Protein AF-A0A2L2X1Q6-F1 (afdb_monomer)

Secondary structure (DSSP, 8-state):
----S-----S-GGGGTSSS--TT-SS-SEEEEEETTEEEEEEEEEETTTTSEEEEEEEEESSTT---EEEEESS--SS-EEEE-TTS-EEEE--

Sequence (95 aa):
MAGYAVERYDEDPGYDMQGRTLYLNGAWANSIRHHNGKFYVAFCTPYGWGTEKGHFSVYEAEKPEGPWKRSIFPEYLYDPGLFFDDDGKVYVVHG

Mean predicted aligned error: 2.83 Å

Solvent-accessible surface area (backbone atoms only — not comparable to full-atom values): 5559 Å² total; per-residue (Å²): 135,69,62,63,78,75,85,75,79,83,91,48,58,28,74,73,56,52,98,43,72,48,75,73,38,51,82,53,55,67,23,78,48,76,58,96,74,27,40,36,43,30,26,18,32,37,38,70,70,62,74,72,49,40,24,23,36,41,31,39,19,72,39,80,61,39,77,55,47,78,47,82,44,83,54,61,42,45,56,25,41,70,42,81,48,94,86,76,50,76,50,73,50,57,106

Foldseek 3Di:
DQADLDPDDDPDCLVVVPPHHPPLWDWDAWEWDDDPQKIKIKTWTDDPNNPDATWIKIWIANGSNDPIDIDIGRDGFANWYWDQDPVRDIDIDGD

pLDDT: mean 95.09, std 4.96, range [68.25, 98.56]

Structure (mmCIF, N/CA/C/O backbone):
data_AF-A0A2L2X1Q6-F1
#
_entry.id   AF-A0A2L2X1Q6-F1
#
loop_
_atom_site.group_PDB
_atom_site.id
_atom_site.type_symbol
_atom_site.label_atom_id
_atom_site.label_alt_id
_atom_site.label_comp_id
_atom_site.label_asym_id
_atom_site.label_entity_id
_atom_site.label_seq_id
_atom_site.pdbx_PDB_ins_code
_atom_site.Cartn_x
_atom_site.Cartn_y
_atom_site.Cartn_z
_atom_site.occupancy
_atom_site.B_iso_or_equiv
_atom_site.auth_seq_id
_atom_site.auth_comp_id
_atom_site.auth_asym_id
_atom_site.auth_atom_id
_atom_site.pdbx_PDB_model_num
ATOM 1 N N . MET A 1 1 ? -14.237 15.240 -2.688 1.00 68.25 1 MET A N 1
ATOM 2 C CA . MET A 1 1 ? -13.183 14.203 -2.715 1.00 68.25 1 MET A CA 1
ATOM 3 C C . MET A 1 1 ? -12.462 14.284 -1.378 1.00 68.25 1 MET A C 1
ATOM 5 O O . MET A 1 1 ? -12.178 15.405 -0.984 1.00 68.25 1 MET A O 1
ATOM 9 N N . ALA A 1 2 ? -12.277 13.170 -0.661 1.00 88.12 2 ALA A N 1
ATOM 10 C CA . ALA A 1 2 ? -11.704 13.185 0.693 1.00 88.12 2 ALA A CA 1
ATOM 11 C C . ALA A 1 2 ? -10.164 13.243 0.679 1.00 88.12 2 ALA A C 1
ATOM 13 O O . ALA A 1 2 ? -9.583 14.104 1.319 1.00 88.12 2 ALA A O 1
ATOM 14 N N . GLY A 1 3 ? -9.490 12.402 -0.108 1.00 91.31 3 GLY A N 1
ATOM 15 C CA . GLY A 1 3 ? -8.029 12.430 -0.216 1.00 91.31 3 GLY A CA 1
ATOM 16 C C . GLY A 1 3 ? -7.473 11.253 -1.013 1.00 91.31 3 GLY A C 1
ATOM 17 O O . GLY A 1 3 ? -8.241 10.463 -1.567 1.00 91.31 3 GLY A O 1
ATOM 18 N N . TYR A 1 4 ? -6.144 11.141 -1.042 1.00 94.56 4 TYR A N 1
ATOM 19 C CA . TYR A 1 4 ? -5.395 10.031 -1.634 1.00 94.56 4 TYR A CA 1
ATOM 20 C C . TYR A 1 4 ? -4.433 9.461 -0.588 1.00 94.56 4 TYR A C 1
ATOM 22 O O . TYR A 1 4 ? -3.711 10.220 0.051 1.00 94.56 4 TYR A O 1
ATOM 30 N N . ALA A 1 5 ? -4.417 8.135 -0.414 1.00 95.81 5 ALA A N 1
ATOM 31 C CA . ALA A 1 5 ? -3.495 7.489 0.525 1.00 95.81 5 ALA A CA 1
ATOM 32 C C 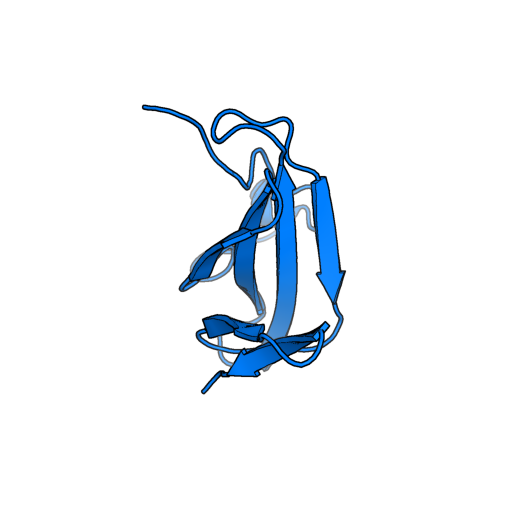. ALA A 1 5 ? -2.036 7.587 0.052 1.00 95.81 5 ALA A C 1
ATOM 34 O O . ALA A 1 5 ? -1.136 7.859 0.841 1.00 95.81 5 ALA A O 1
ATOM 35 N N . VAL A 1 6 ? -1.812 7.404 -1.253 1.00 95.88 6 VAL A N 1
ATOM 36 C CA . VAL A 1 6 ? -0.509 7.606 -1.891 1.00 95.88 6 VAL A CA 1
ATOM 37 C C . VAL A 1 6 ? -0.442 9.039 -2.398 1.00 95.88 6 VAL A C 1
ATOM 39 O O . VAL A 1 6 ? -1.060 9.364 -3.408 1.00 95.88 6 VAL A O 1
ATOM 42 N N . GLU A 1 7 ? 0.295 9.893 -1.695 1.00 93.69 7 GLU A N 1
ATOM 43 C CA . GLU A 1 7 ? 0.563 11.258 -2.158 1.00 93.69 7 GLU A CA 1
ATOM 44 C C . GLU A 1 7 ? 1.569 11.256 -3.316 1.00 93.69 7 GLU A C 1
ATOM 46 O O . GLU A 1 7 ? 1.354 11.904 -4.340 1.00 93.69 7 GLU A O 1
ATOM 51 N N . ARG A 1 8 ? 2.653 10.484 -3.168 1.00 94.56 8 ARG A N 1
ATOM 52 C CA . ARG A 1 8 ? 3.740 10.370 -4.140 1.00 94.56 8 ARG A CA 1
ATOM 53 C C . ARG A 1 8 ? 4.542 9.082 -3.916 1.00 94.56 8 ARG A C 1
ATOM 55 O O . ARG A 1 8 ? 4.561 8.548 -2.808 1.00 94.56 8 ARG A O 1
ATOM 62 N N . TYR A 1 9 ? 5.182 8.596 -4.978 1.00 94.94 9 TYR A N 1
ATOM 63 C CA . TYR A 1 9 ? 6.241 7.589 -4.903 1.00 94.94 9 TYR A CA 1
ATOM 64 C C . TYR A 1 9 ? 7.602 8.279 -4.989 1.00 94.94 9 TYR A C 1
ATOM 66 O O . TYR A 1 9 ? 7.838 9.037 -5.928 1.00 94.94 9 TYR A O 1
ATOM 74 N N . ASP A 1 10 ? 8.488 7.984 -4.044 1.00 93.25 10 ASP A N 1
ATOM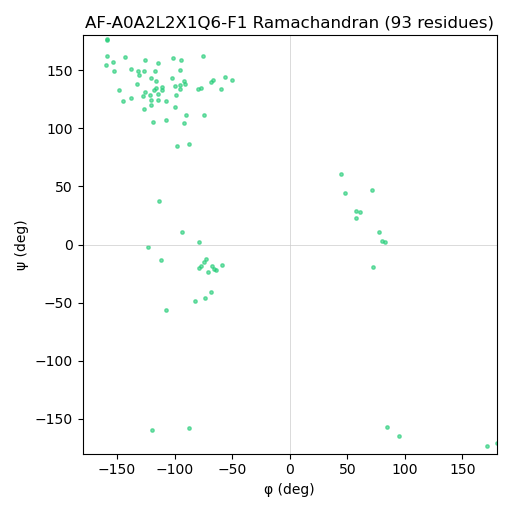 75 C CA . ASP A 1 10 ? 9.853 8.531 -3.975 1.00 93.25 10 ASP A CA 1
ATOM 76 C C . ASP A 1 10 ? 10.921 7.422 -3.956 1.00 93.25 10 ASP A C 1
ATOM 78 O O . ASP A 1 10 ? 12.120 7.690 -3.953 1.00 93.25 10 ASP A O 1
ATOM 82 N N . GLU A 1 11 ? 10.501 6.155 -3.950 1.00 91.12 11 GLU A N 1
ATOM 83 C CA . GLU A 1 11 ? 11.383 4.998 -3.787 1.00 91.12 11 GLU A CA 1
ATOM 84 C C . GLU A 1 11 ? 12.134 4.619 -5.070 1.00 91.12 11 GLU A C 1
ATOM 86 O O . GLU A 1 11 ? 13.150 3.929 -5.002 1.00 91.12 11 GLU A O 1
ATOM 91 N N . ASP A 1 12 ? 11.642 5.047 -6.236 1.00 93.06 12 ASP A N 1
ATOM 92 C CA . ASP A 1 12 ? 12.235 4.724 -7.533 1.00 93.06 12 ASP A CA 1
ATOM 93 C C . ASP A 1 12 ? 12.103 5.901 -8.518 1.00 93.06 12 ASP A C 1
ATOM 95 O O . ASP A 1 12 ? 10.977 6.304 -8.829 1.00 93.06 12 ASP A O 1
ATOM 99 N N . PRO A 1 13 ? 13.213 6.418 -9.085 1.00 96.12 13 PRO A N 1
ATOM 100 C CA . PRO A 1 13 ? 13.176 7.498 -10.078 1.00 96.12 13 PRO A CA 1
ATOM 101 C C . PRO A 1 13 ? 12.364 7.168 -11.341 1.00 96.12 13 PRO A C 1
ATOM 103 O O . PRO A 1 13 ? 11.966 8.066 -12.083 1.00 96.12 13 PRO A O 1
ATOM 106 N N . GLY A 1 14 ? 12.086 5.887 -11.604 1.00 95.06 14 GLY A N 1
ATOM 107 C CA . GLY A 1 14 ? 11.205 5.461 -12.686 1.00 95.06 14 GLY A CA 1
ATOM 108 C C . GLY A 1 14 ? 9.752 5.925 -12.522 1.00 95.06 14 GLY A C 1
ATOM 109 O O . GLY A 1 14 ? 9.052 6.033 -13.532 1.00 95.06 14 GLY A O 1
ATOM 110 N N . TYR A 1 15 ? 9.303 6.249 -11.300 1.00 95.50 15 TYR A N 1
ATOM 111 C CA . TYR A 1 15 ? 8.004 6.901 -11.069 1.00 95.50 15 TYR A CA 1
ATOM 112 C C . TYR A 1 15 ? 8.000 8.362 -11.542 1.00 95.50 15 TYR A C 1
ATOM 114 O O . TYR A 1 15 ? 6.953 8.872 -11.932 1.00 95.50 15 TYR A O 1
ATOM 122 N N . ASP A 1 16 ? 9.176 8.992 -11.615 1.00 97.06 16 ASP A N 1
ATOM 123 C CA . ASP A 1 16 ? 9.391 10.325 -12.191 1.00 97.06 16 ASP A CA 1
ATOM 124 C C . ASP A 1 16 ? 9.808 10.275 -13.673 1.00 97.06 16 ASP A C 1
ATOM 126 O O . ASP A 1 16 ? 10.242 11.278 -14.239 1.00 97.06 16 ASP A O 1
ATOM 130 N N . MET A 1 17 ? 9.705 9.104 -14.315 1.00 96.44 17 MET A N 1
ATOM 131 C CA . MET A 1 17 ? 10.133 8.862 -15.699 1.00 96.44 17 MET A CA 1
ATOM 132 C C . MET A 1 17 ? 11.623 9.160 -15.958 1.00 96.44 17 MET A C 1
ATOM 134 O O . MET A 1 17 ? 12.020 9.506 -17.074 1.00 96.44 17 MET A O 1
ATOM 138 N N . GLN A 1 18 ? 12.474 9.016 -14.941 1.00 97.75 18 GLN A N 1
ATOM 139 C CA . GLN A 1 18 ? 13.909 9.259 -15.067 1.00 97.75 18 GLN A CA 1
ATOM 140 C C . GLN A 1 18 ? 14.632 7.974 -15.480 1.00 97.75 18 GLN A C 1
ATOM 142 O O . GLN A 1 18 ? 14.698 7.000 -14.732 1.00 97.75 18 GLN A O 1
ATOM 147 N N . GLY A 1 19 ? 15.165 7.949 -16.704 1.00 96.12 19 GLY A N 1
ATOM 148 C CA . GLY A 1 19 ? 15.935 6.821 -17.252 1.00 96.12 19 GLY A CA 1
ATOM 149 C C . GLY A 1 19 ? 15.114 5.575 -17.620 1.00 96.12 19 GLY A C 1
ATOM 150 O O . GLY A 1 19 ? 15.571 4.767 -18.425 1.00 96.12 19 GLY A O 1
ATOM 151 N N . ARG A 1 20 ? 13.898 5.424 -17.082 1.00 94.50 20 ARG A N 1
ATOM 152 C CA . ARG A 1 20 ? 12.915 4.386 -17.428 1.00 94.50 20 ARG A CA 1
ATOM 153 C C . ARG A 1 20 ? 11.506 4.821 -17.028 1.00 94.50 20 ARG A C 1
ATOM 155 O O . ARG A 1 20 ? 11.334 5.862 -16.406 1.00 94.50 20 ARG A O 1
ATOM 162 N N . THR A 1 21 ? 10.510 3.998 -17.344 1.00 93.06 21 THR A N 1
ATOM 163 C CA . THR A 1 21 ? 9.134 4.176 -16.860 1.00 93.06 21 THR A CA 1
ATOM 164 C C . THR A 1 21 ? 8.742 3.028 -15.940 1.00 93.06 21 THR A C 1
ATOM 166 O O . THR A 1 21 ? 9.293 1.929 -16.038 1.00 93.06 21 THR A O 1
ATOM 169 N N . LEU A 1 22 ? 7.764 3.282 -15.076 1.00 93.00 22 LEU A N 1
ATOM 170 C CA . LEU A 1 22 ? 7.084 2.267 -14.273 1.00 93.00 22 LEU A CA 1
ATOM 171 C C . LEU A 1 22 ? 5.611 2.118 -14.689 1.00 93.00 22 LEU A C 1
ATOM 173 O O . LEU A 1 22 ? 4.742 1.872 -13.856 1.00 93.00 22 LEU A O 1
ATOM 177 N N . TYR A 1 23 ? 5.318 2.225 -15.992 1.00 92.44 23 TYR A N 1
ATOM 178 C CA . TYR A 1 23 ? 3.996 1.871 -16.522 1.00 92.44 23 TYR A CA 1
ATOM 179 C C . TYR A 1 23 ? 3.624 0.429 -16.155 1.00 92.44 23 TYR A C 1
ATOM 181 O O . TYR A 1 23 ? 4.489 -0.442 -16.094 1.00 92.44 23 TYR A O 1
ATOM 189 N N . LEU A 1 24 ? 2.335 0.198 -15.884 1.00 91.69 24 LEU A N 1
ATOM 190 C CA . LEU A 1 24 ? 1.807 -1.065 -15.348 1.00 91.69 24 LEU A CA 1
ATOM 191 C C . LEU A 1 24 ? 2.438 -1.499 -14.006 1.00 91.69 24 LEU A C 1
ATOM 193 O O . LEU A 1 24 ? 2.379 -2.666 -13.646 1.00 91.69 24 LEU A O 1
ATOM 197 N N . ASN A 1 25 ? 3.003 -0.568 -13.233 1.00 92.62 25 ASN A N 1
ATOM 198 C CA . ASN A 1 25 ? 3.385 -0.771 -11.829 1.00 92.62 25 ASN A CA 1
ATOM 199 C C . ASN A 1 25 ? 2.612 0.231 -10.938 1.00 92.62 25 ASN A C 1
ATOM 201 O O . ASN A 1 25 ? 1.571 0.739 -11.356 1.00 92.62 25 ASN A O 1
ATOM 205 N N . GLY A 1 26 ? 3.085 0.515 -9.720 1.00 94.56 26 GLY A N 1
ATOM 206 C CA . GLY A 1 26 ? 2.393 1.393 -8.763 1.00 94.56 26 GLY A CA 1
ATOM 207 C C . GLY A 1 26 ? 1.326 0.663 -7.942 1.00 94.56 26 GLY A C 1
ATOM 208 O O . GLY A 1 26 ? 1.400 -0.547 -7.768 1.00 94.56 26 GLY A O 1
ATOM 209 N N . ALA A 1 27 ? 0.343 1.381 -7.400 1.00 96.06 27 ALA A N 1
ATOM 210 C CA . ALA A 1 27 ? -0.691 0.790 -6.551 1.00 96.06 27 ALA A CA 1
ATOM 211 C C . ALA A 1 27 ? -1.702 0.003 -7.394 1.00 96.06 27 ALA A C 1
ATOM 213 O O . ALA A 1 27 ? -2.464 0.596 -8.160 1.00 96.06 27 ALA A O 1
ATOM 214 N N . TRP A 1 28 ? -1.707 -1.323 -7.248 1.00 96.31 28 TRP A N 1
ATOM 215 C CA . TRP A 1 28 ? -2.713 -2.203 -7.855 1.00 96.31 28 TRP A CA 1
ATOM 216 C C . TRP A 1 28 ? -3.939 -2.336 -6.933 1.00 96.31 28 TRP A C 1
ATOM 218 O O . TRP A 1 28 ? -4.202 -1.427 -6.137 1.00 96.31 28 TRP A O 1
ATOM 228 N N . ALA A 1 29 ? -4.739 -3.403 -7.068 1.00 96.88 29 ALA A N 1
ATOM 229 C CA . ALA A 1 29 ? -5.969 -3.576 -6.300 1.00 96.88 29 ALA A CA 1
ATOM 230 C C . ALA A 1 29 ? -5.732 -3.368 -4.797 1.00 96.88 29 ALA A C 1
ATOM 232 O O . ALA A 1 29 ? -4.687 -3.728 -4.244 1.00 96.88 29 ALA A O 1
ATOM 233 N N . ASN A 1 30 ? -6.710 -2.737 -4.148 1.00 96.19 30 ASN A N 1
ATOM 234 C CA . ASN A 1 30 ? -6.584 -2.305 -2.768 1.00 96.19 30 ASN A CA 1
ATOM 235 C C . ASN A 1 30 ? -7.714 -2.832 -1.884 1.00 96.19 30 ASN A C 1
ATOM 237 O O . ASN A 1 30 ? -8.810 -3.161 -2.337 1.00 96.19 30 ASN A O 1
ATOM 241 N N . SER A 1 31 ? -7.430 -2.845 -0.588 1.00 98.31 31 SER A N 1
ATOM 242 C CA . SER A 1 31 ? -8.394 -3.055 0.477 1.00 98.31 31 SER A CA 1
ATOM 243 C C . SER A 1 31 ? -8.378 -1.858 1.413 1.00 98.31 31 SER A C 1
ATOM 245 O O . SER A 1 31 ? -7.329 -1.494 1.943 1.00 98.31 31 SER A O 1
ATOM 247 N N . ILE A 1 32 ? -9.554 -1.291 1.678 1.00 97.88 32 ILE A N 1
ATOM 248 C CA . ILE A 1 32 ? -9.750 -0.238 2.677 1.00 97.88 32 ILE A CA 1
ATOM 249 C C . ILE A 1 32 ? -10.559 -0.758 3.868 1.00 97.88 32 ILE A C 1
ATOM 251 O O . ILE A 1 32 ? -11.569 -1.448 3.697 1.00 97.88 32 ILE A O 1
ATOM 255 N N . ARG A 1 33 ? -10.125 -0.433 5.087 1.00 98.19 33 ARG A N 1
ATOM 256 C CA . ARG A 1 33 ? -10.816 -0.765 6.342 1.00 98.19 33 ARG A CA 1
ATOM 257 C C . ARG A 1 33 ? -10.791 0.419 7.295 1.00 98.19 33 ARG A C 1
ATOM 259 O O . ARG A 1 33 ? -9.848 1.202 7.282 1.00 98.19 33 ARG A O 1
ATOM 266 N N . HIS A 1 34 ? -11.809 0.517 8.140 1.00 97.81 34 HIS A N 1
ATOM 267 C CA . HIS A 1 34 ? -11.804 1.405 9.295 1.00 97.81 34 HIS A CA 1
ATOM 268 C C . HIS A 1 34 ? -11.844 0.549 10.560 1.00 97.81 34 HIS A C 1
ATOM 270 O O . HIS A 1 34 ? -12.728 -0.295 10.698 1.00 97.81 34 HIS A O 1
ATOM 276 N N . HIS A 1 35 ? -10.879 0.736 11.453 1.00 98.12 35 HIS A N 1
ATOM 277 C CA . HIS A 1 35 ? -10.738 -0.050 12.674 1.00 98.12 35 HIS A CA 1
ATOM 278 C C . HIS A 1 35 ? -10.122 0.821 13.773 1.00 98.12 35 HIS A C 1
ATOM 280 O O . HIS A 1 35 ? -9.165 1.549 13.523 1.00 98.12 35 HIS A O 1
ATOM 286 N N . ASN A 1 36 ? -10.697 0.786 14.979 1.00 96.62 36 ASN A N 1
ATOM 287 C CA . ASN A 1 36 ? -10.229 1.538 16.154 1.00 96.62 36 ASN A CA 1
ATOM 288 C C . ASN A 1 36 ? -9.929 3.029 15.893 1.00 96.62 36 ASN A C 1
ATOM 290 O O . ASN A 1 36 ? -8.917 3.560 16.345 1.00 96.62 36 ASN A O 1
ATOM 294 N N . GLY A 1 37 ? -10.817 3.708 15.156 1.00 97.62 37 GLY A N 1
ATOM 295 C CA . GLY A 1 37 ? -10.715 5.148 14.882 1.00 97.62 37 GLY A CA 1
ATOM 296 C C . GLY A 1 37 ? -9.692 5.530 13.808 1.00 97.62 37 GLY A C 1
ATOM 297 O O . GLY A 1 37 ? -9.384 6.710 13.660 1.00 97.62 37 GLY A O 1
ATOM 298 N N . LYS A 1 38 ? -9.158 4.552 13.069 1.00 98.12 38 LYS A N 1
ATOM 299 C CA . LYS A 1 38 ? -8.218 4.765 11.968 1.00 98.12 38 LYS A CA 1
ATOM 300 C C . LYS A 1 38 ? -8.691 4.096 10.688 1.00 98.12 38 LYS A C 1
ATOM 302 O O . LYS A 1 38 ? -9.329 3.044 10.704 1.00 98.12 38 LYS A O 1
ATOM 307 N N . PHE A 1 39 ? -8.322 4.696 9.569 1.00 98.38 39 PHE A N 1
ATOM 308 C CA . PHE A 1 39 ? -8.424 4.139 8.233 1.00 98.38 39 PHE A CA 1
ATOM 309 C C . PHE A 1 39 ? -7.129 3.424 7.874 1.00 98.38 39 PHE A C 1
ATOM 311 O O . PHE A 1 39 ? -6.041 3.920 8.157 1.00 98.38 39 PHE A O 1
ATOM 318 N N . TYR A 1 40 ? -7.269 2.287 7.204 1.00 98.56 40 TYR A 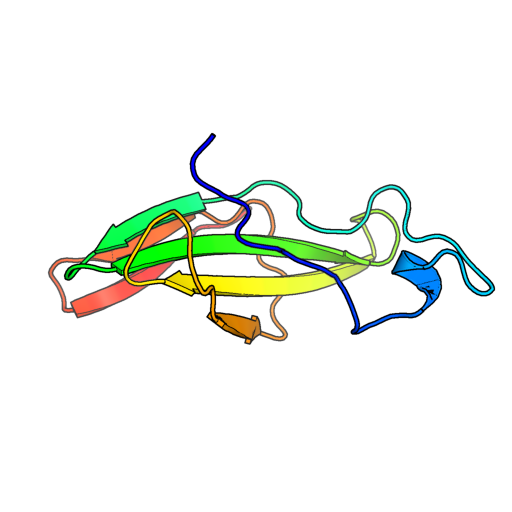N 1
ATOM 319 C CA . TYR A 1 40 ? -6.177 1.479 6.692 1.00 98.56 40 TYR A CA 1
ATOM 320 C C . TYR A 1 40 ? -6.409 1.208 5.214 1.00 98.56 40 TYR A C 1
ATOM 322 O O . TYR A 1 40 ? -7.483 0.731 4.846 1.00 98.56 40 TYR A O 1
ATOM 330 N N . VAL A 1 41 ? -5.413 1.486 4.379 1.00 98.50 41 VAL A N 1
ATOM 331 C CA . VAL A 1 41 ? -5.424 1.169 2.947 1.00 98.50 41 VAL A CA 1
ATOM 332 C C . VAL A 1 41 ? -4.255 0.244 2.655 1.00 98.50 41 VAL A C 1
ATOM 334 O O . VAL A 1 41 ? -3.105 0.598 2.894 1.00 98.50 41 VAL A O 1
ATOM 337 N N . ALA A 1 42 ? -4.556 -0.943 2.150 1.00 98.44 42 ALA A N 1
ATOM 338 C CA . ALA A 1 42 ? -3.599 -2.000 1.878 1.00 98.44 42 ALA A CA 1
ATOM 339 C C . ALA A 1 42 ? -3.589 -2.322 0.382 1.00 98.44 42 ALA A C 1
ATOM 341 O O . ALA A 1 42 ? -4.656 -2.456 -0.210 1.00 98.44 42 ALA A O 1
ATOM 342 N N . PHE A 1 43 ? -2.414 -2.433 -0.232 1.00 98.25 43 PHE A N 1
ATOM 343 C CA . PHE A 1 43 ? -2.271 -2.769 -1.653 1.00 98.25 43 PHE A CA 1
ATOM 344 C C . PHE A 1 43 ? -0.884 -3.337 -1.947 1.00 98.25 43 PHE A C 1
ATOM 346 O O . PHE A 1 43 ? 0.060 -3.139 -1.175 1.00 98.25 43 PHE A O 1
ATOM 353 N N . CYS A 1 44 ? -0.743 -4.007 -3.086 1.00 97.00 44 CYS A N 1
ATOM 354 C CA . CYS A 1 44 ? 0.559 -4.400 -3.605 1.00 97.00 44 CYS A CA 1
ATOM 355 C C . CYS A 1 44 ? 1.091 -3.389 -4.626 1.00 97.00 44 CYS A C 1
ATOM 357 O O . CYS A 1 44 ? 0.340 -2.704 -5.322 1.00 97.00 44 CYS A O 1
ATOM 359 N N . THR A 1 45 ? 2.413 -3.284 -4.694 1.00 96.62 45 THR A N 1
ATOM 360 C CA . THR A 1 45 ? 3.136 -2.526 -5.711 1.00 96.62 45 THR A CA 1
ATOM 361 C C . THR A 1 45 ? 4.015 -3.496 -6.488 1.00 96.62 45 THR A C 1
ATOM 363 O O . THR A 1 45 ? 5.015 -3.966 -5.939 1.00 96.62 45 THR A O 1
ATOM 366 N N . PRO A 1 46 ? 3.651 -3.856 -7.727 1.00 94.94 46 PRO A N 1
ATOM 367 C CA . PRO A 1 46 ? 4.471 -4.742 -8.527 1.00 94.94 46 PRO A CA 1
ATOM 368 C C . PRO A 1 46 ? 5.706 -4.047 -9.090 1.00 94.94 46 PRO A C 1
ATOM 370 O O . PRO A 1 46 ? 5.770 -2.825 -9.206 1.00 94.94 46 PRO A O 1
ATOM 373 N N . TYR A 1 47 ? 6.651 -4.877 -9.508 1.00 90.94 47 TYR A N 1
ATOM 374 C CA . TYR A 1 47 ? 7.761 -4.550 -10.387 1.00 90.94 47 TYR A CA 1
ATOM 375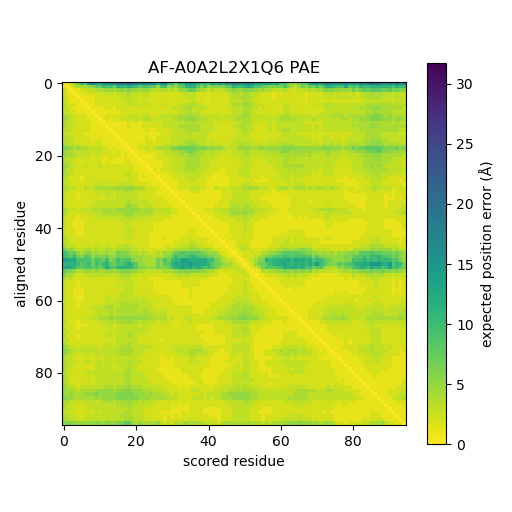 C C . TYR A 1 47 ? 7.844 -5.602 -11.498 1.00 90.94 47 TYR A C 1
ATOM 377 O O . TYR A 1 47 ? 7.522 -6.773 -11.294 1.00 90.94 47 TYR A O 1
ATOM 385 N N . GLY A 1 48 ? 8.308 -5.192 -12.680 1.00 87.06 48 GLY A N 1
ATOM 386 C CA . GLY A 1 48 ? 8.393 -6.095 -13.833 1.00 87.06 48 GLY A CA 1
ATOM 387 C C . GLY A 1 48 ? 7.010 -6.432 -14.396 1.00 87.06 48 GLY A C 1
ATOM 388 O O . GLY A 1 48 ? 6.688 -7.598 -14.623 1.00 87.06 48 GLY A O 1
ATOM 389 N N . TRP A 1 49 ? 6.170 -5.405 -14.580 1.00 83.94 49 TRP A N 1
ATOM 390 C CA . TRP A 1 49 ? 4.855 -5.518 -15.229 1.00 83.94 49 TRP A CA 1
ATOM 391 C C . TRP A 1 49 ? 3.876 -6.458 -14.504 1.00 83.94 49 TRP A C 1
ATOM 393 O O . TRP A 1 49 ? 3.013 -7.066 -15.130 1.00 83.94 49 TRP A O 1
ATOM 403 N N . GLY A 1 50 ? 4.030 -6.606 -13.185 1.00 77.00 50 GLY A N 1
ATOM 404 C CA . GLY A 1 50 ? 3.190 -7.490 -12.371 1.00 77.00 50 GLY A CA 1
ATOM 405 C C . GLY A 1 50 ? 3.590 -8.963 -12.374 1.00 77.00 50 GLY A C 1
ATOM 406 O O . GLY A 1 50 ? 2.903 -9.761 -11.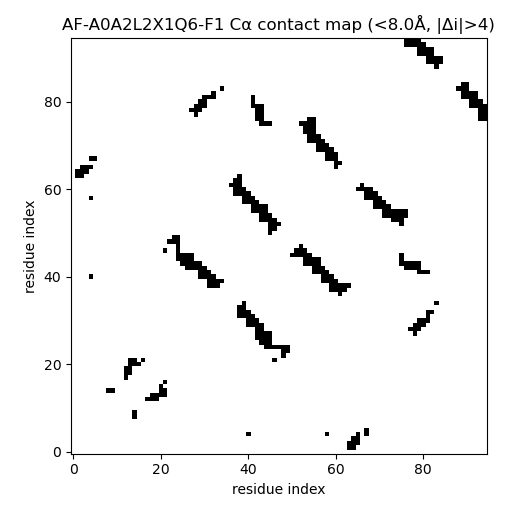751 1.00 77.00 50 GLY A O 1
ATOM 407 N N . THR A 1 51 ? 4.677 -9.340 -13.055 1.00 75.31 51 THR A N 1
ATOM 408 C CA . THR A 1 51 ? 5.013 -10.760 -13.282 1.00 75.31 51 THR A CA 1
ATOM 409 C C . THR A 1 51 ? 6.262 -11.256 -12.563 1.00 75.31 51 THR A C 1
ATOM 411 O O . THR A 1 51 ? 6.479 -12.463 -12.496 1.00 75.31 51 THR A O 1
ATOM 414 N N . GLU A 1 52 ? 7.087 -10.359 -12.019 1.00 82.19 52 GLU A N 1
ATOM 415 C CA .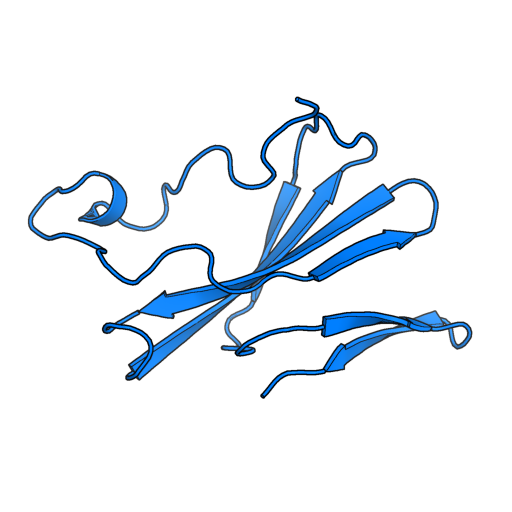 GLU A 1 52 ? 8.390 -10.745 -11.467 1.00 82.19 52 GLU A CA 1
ATOM 416 C C . GLU A 1 52 ? 8.425 -10.692 -9.942 1.00 82.19 52 GLU A C 1
ATOM 418 O O . GLU A 1 52 ? 8.788 -11.662 -9.279 1.00 82.19 52 GLU A O 1
ATOM 423 N N . LYS A 1 53 ? 8.113 -9.525 -9.379 1.00 91.31 53 LYS A N 1
ATOM 424 C CA . LYS A 1 53 ? 8.267 -9.234 -7.952 1.00 91.31 53 LYS A CA 1
ATOM 425 C C . LYS A 1 53 ? 7.370 -8.068 -7.560 1.00 91.31 53 LYS A C 1
ATOM 427 O O . LYS A 1 53 ? 6.754 -7.427 -8.406 1.00 91.31 53 LYS A O 1
ATOM 432 N N . GLY A 1 54 ? 7.346 -7.749 -6.279 1.00 94.50 54 GLY A N 1
ATOM 433 C CA . GLY A 1 54 ? 6.633 -6.592 -5.771 1.00 94.50 54 GLY A CA 1
ATOM 434 C C . GLY A 1 54 ? 6.786 -6.487 -4.270 1.00 94.50 54 GLY A C 1
ATOM 435 O O . GLY A 1 54 ? 7.565 -7.221 -3.664 1.00 94.50 54 GLY A O 1
ATOM 436 N N . HIS A 1 55 ? 6.027 -5.577 -3.687 1.00 96.25 55 HIS A N 1
ATOM 437 C CA . HIS A 1 55 ? 5.958 -5.401 -2.246 1.00 96.25 55 HIS A CA 1
ATOM 438 C C . HIS A 1 55 ? 4.541 -5.052 -1.815 1.00 96.25 55 HIS A C 1
ATOM 440 O O . HIS A 1 55 ? 3.717 -4.607 -2.616 1.00 96.25 55 HIS A O 1
ATOM 446 N N . PHE A 1 56 ? 4.257 -5.236 -0.537 1.00 97.75 56 PHE A N 1
ATOM 447 C CA . PHE A 1 56 ? 2.981 -4.923 0.080 1.00 97.75 56 PHE A CA 1
ATOM 448 C C . PHE A 1 56 ? 3.110 -3.618 0.859 1.00 97.75 56 PHE A C 1
ATOM 450 O O . PHE A 1 56 ? 4.160 -3.288 1.412 1.00 97.75 56 PHE A O 1
ATOM 457 N N . SER A 1 57 ? 2.062 -2.807 0.857 1.00 98.00 57 SER A N 1
ATOM 458 C CA . SER A 1 57 ? 2.028 -1.540 1.577 1.00 98.00 57 SER A CA 1
ATOM 459 C C . SER A 1 57 ? 0.743 -1.419 2.365 1.00 98.00 57 SER A C 1
ATOM 461 O O . SER A 1 57 ? -0.328 -1.718 1.845 1.00 98.00 57 SER A O 1
ATOM 463 N N . VAL A 1 58 ? 0.858 -0.921 3.595 1.00 98.44 58 VAL A N 1
ATOM 464 C CA . VAL A 1 58 ? -0.279 -0.493 4.411 1.00 98.44 58 VAL A CA 1
ATOM 465 C C . VAL A 1 58 ? -0.098 0.976 4.749 1.00 98.44 58 VAL A C 1
ATOM 467 O O . VAL A 1 58 ? 0.921 1.370 5.315 1.00 98.44 58 VAL A O 1
ATOM 470 N N . TYR A 1 59 ? -1.090 1.782 4.405 1.00 98.38 59 TYR A N 1
ATOM 471 C CA . TYR A 1 59 ? -1.219 3.162 4.838 1.00 98.38 59 TYR A CA 1
ATOM 472 C C . TYR A 1 59 ? -2.210 3.249 5.994 1.00 98.38 59 TYR A C 1
ATOM 474 O O . TYR A 1 59 ? -3.270 2.635 5.919 1.00 98.38 59 TYR A O 1
ATOM 482 N N . GLU A 1 60 ? -1.890 4.023 7.031 1.00 98.38 60 GLU A N 1
ATOM 483 C CA . GLU A 1 60 ? -2.794 4.340 8.144 1.00 98.38 60 GLU A CA 1
ATOM 484 C C . GLU A 1 60 ? -3.021 5.855 8.273 1.00 98.38 60 GLU A C 1
ATOM 486 O O . GLU A 1 60 ? -2.093 6.640 8.063 1.00 98.38 60 GLU A O 1
ATOM 491 N N . ALA A 1 61 ? -4.238 6.265 8.636 1.00 98.38 61 ALA A N 1
ATOM 492 C CA . ALA A 1 61 ? -4.579 7.648 8.983 1.00 98.38 61 ALA A CA 1
ATOM 493 C C . ALA A 1 61 ? -5.772 7.700 9.949 1.00 98.38 61 ALA A C 1
ATOM 495 O O . ALA A 1 61 ? -6.665 6.864 9.883 1.00 98.38 61 ALA A O 1
ATOM 496 N N . GLU A 1 62 ? -5.837 8.702 10.826 1.00 98.19 62 GLU A N 1
ATOM 497 C CA . GLU A 1 62 ? -7.006 8.926 11.704 1.00 98.19 62 GLU A CA 1
ATOM 498 C C . GLU A 1 62 ? -8.186 9.577 10.966 1.00 98.19 62 GLU A C 1
ATOM 500 O O . GLU A 1 62 ? -9.328 9.526 11.415 1.00 98.19 62 GLU A O 1
ATOM 505 N N . LYS A 1 63 ? -7.914 10.194 9.814 1.00 96.81 63 LYS A N 1
ATOM 506 C CA . LYS A 1 63 ? -8.895 10.878 8.973 1.00 96.81 63 LYS A CA 1
ATOM 507 C C . LYS A 1 63 ? -8.746 10.410 7.526 1.00 96.81 63 LYS A C 1
ATOM 509 O O . LYS A 1 63 ? -7.616 10.166 7.101 1.00 96.81 63 LY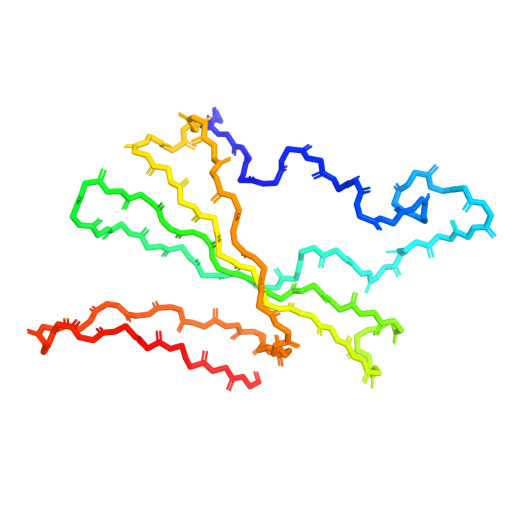S A O 1
ATOM 514 N N . PRO A 1 64 ? -9.835 10.311 6.746 1.00 95.19 64 PRO A N 1
ATOM 515 C CA . PRO A 1 64 ? -9.752 9.886 5.349 1.00 95.19 64 PRO A CA 1
ATOM 516 C C . PRO A 1 64 ? -8.986 10.887 4.463 1.00 95.19 64 PRO A C 1
ATOM 518 O O . PRO A 1 64 ? -8.479 10.507 3.409 1.00 95.19 64 PRO A O 1
ATOM 521 N N . GLU A 1 65 ? -8.868 12.148 4.887 1.00 95.62 65 GLU A N 1
ATOM 522 C CA . GLU A 1 65 ? -8.044 13.176 4.243 1.00 95.62 65 GLU A CA 1
ATOM 523 C C . GLU A 1 65 ? -6.533 12.986 4.494 1.00 95.62 65 GLU A C 1
ATOM 525 O O . GLU A 1 65 ? -5.719 13.583 3.794 1.00 95.62 65 GLU A O 1
ATOM 530 N N . GLY A 1 66 ? -6.142 12.161 5.474 1.00 95.81 66 GLY A N 1
ATOM 531 C CA . GLY A 1 66 ? -4.765 12.034 5.952 1.00 95.81 66 GLY A CA 1
ATOM 532 C C . GLY A 1 66 ? -4.453 12.909 7.185 1.00 95.81 66 GLY A C 1
ATOM 533 O O . GLY A 1 66 ? -5.370 13.397 7.854 1.00 95.81 66 GLY A O 1
ATOM 534 N N . PRO A 1 67 ? -3.166 13.111 7.528 1.00 96.25 67 PRO A N 1
ATOM 535 C CA . PRO A 1 67 ? -1.986 12.623 6.815 1.00 96.25 67 PRO A CA 1
ATOM 536 C C . PRO A 1 67 ? -1.880 11.100 6.874 1.00 96.25 67 PRO A C 1
ATOM 538 O O . PRO A 1 67 ? -2.183 10.483 7.896 1.00 96.25 67 PRO A O 1
ATOM 541 N N . TRP A 1 68 ? -1.446 10.501 5.769 1.00 97.75 68 TRP A N 1
ATOM 542 C CA . TRP A 1 68 ? -1.283 9.058 5.670 1.00 97.75 68 TRP A CA 1
ATOM 543 C C . TRP A 1 68 ? 0.154 8.650 5.974 1.00 97.75 68 TRP A C 1
ATOM 545 O O . TRP A 1 68 ? 1.105 9.219 5.443 1.00 97.75 68 TRP A O 1
ATOM 555 N N . LYS A 1 69 ? 0.318 7.622 6.803 1.00 97.69 69 LYS A N 1
ATOM 556 C CA . LYS A 1 69 ? 1.618 7.021 7.102 1.00 97.69 69 LYS A CA 1
ATOM 557 C C . LYS A 1 69 ? 1.719 5.662 6.431 1.00 97.69 69 LYS A C 1
ATOM 559 O O . LYS A 1 69 ? 0.898 4.790 6.697 1.00 97.69 69 LYS A O 1
ATOM 564 N N . ARG A 1 70 ? 2.749 5.468 5.605 1.00 97.12 70 ARG A N 1
ATOM 565 C CA . ARG A 1 70 ? 3.020 4.204 4.910 1.00 97.12 70 ARG A CA 1
ATOM 566 C C . ARG A 1 70 ? 3.939 3.292 5.715 1.00 97.12 70 ARG A C 1
ATOM 568 O O . ARG A 1 70 ? 4.963 3.736 6.224 1.00 97.12 70 ARG A O 1
ATOM 575 N N . SER A 1 71 ? 3.619 2.005 5.728 1.00 97.50 71 SER A N 1
ATOM 576 C CA . SER A 1 71 ? 4.546 0.912 6.031 1.00 97.50 71 SER A CA 1
ATOM 577 C C . SER A 1 71 ? 4.693 0.025 4.796 1.00 97.50 71 SER A C 1
ATOM 579 O O . SER A 1 71 ? 3.691 -0.298 4.156 1.00 97.50 71 SER A O 1
ATOM 581 N N . ILE A 1 72 ? 5.928 -0.341 4.451 1.00 96.94 72 ILE A N 1
ATOM 582 C CA . ILE A 1 72 ? 6.252 -1.221 3.320 1.00 96.94 72 ILE A CA 1
ATOM 583 C C . ILE A 1 72 ? 6.766 -2.550 3.869 1.00 96.94 72 ILE A C 1
ATOM 585 O O . ILE A 1 72 ? 7.631 -2.568 4.743 1.00 96.94 72 ILE A O 1
ATOM 589 N N . PHE A 1 73 ? 6.242 -3.641 3.325 1.00 97.06 73 PHE A N 1
ATOM 590 C CA . PHE A 1 73 ? 6.589 -5.013 3.663 1.00 97.06 73 PHE A CA 1
ATOM 591 C C . PHE A 1 73 ? 7.219 -5.695 2.441 1.00 97.06 73 PHE A C 1
ATOM 593 O O . PHE A 1 73 ? 6.759 -5.446 1.323 1.00 97.06 73 PHE A O 1
ATOM 600 N N . PRO A 1 74 ? 8.265 -6.525 2.609 1.00 95.50 74 PRO A N 1
ATOM 601 C CA . PRO A 1 74 ? 8.957 -7.165 1.488 1.00 95.50 74 PRO A CA 1
ATOM 602 C C . PRO A 1 74 ? 8.100 -8.198 0.738 1.00 95.50 74 PRO A C 1
ATOM 604 O O . PRO A 1 74 ? 8.426 -8.551 -0.392 1.00 95.50 74 PRO A O 1
ATOM 607 N N . GLU A 1 75 ? 7.023 -8.697 1.343 1.00 95.56 75 GLU A N 1
ATOM 608 C CA . GLU A 1 75 ? 6.113 -9.667 0.744 1.00 95.56 75 GLU A CA 1
ATOM 609 C C . GLU A 1 75 ? 5.312 -9.058 -0.412 1.00 95.56 75 GLU A C 1
ATOM 611 O O . GLU A 1 75 ? 4.806 -7.943 -0.317 1.00 95.56 75 GLU A O 1
ATOM 616 N N . TYR A 1 76 ? 5.118 -9.816 -1.493 1.00 95.06 76 TYR A N 1
ATOM 617 C CA . TYR A 1 76 ? 4.268 -9.411 -2.613 1.00 95.06 76 TYR A CA 1
ATOM 618 C C . TYR A 1 76 ? 2.875 -10.044 -2.499 1.00 95.06 76 TYR A C 1
ATOM 620 O O . TYR A 1 76 ? 2.603 -11.103 -3.061 1.00 95.06 76 TYR A O 1
ATOM 628 N N . LEU A 1 77 ? 1.990 -9.398 -1.740 1.00 96.50 77 LEU A N 1
ATOM 629 C CA . LEU A 1 77 ? 0.625 -9.884 -1.508 1.00 96.50 77 LEU A CA 1
ATOM 630 C C . LEU A 1 77 ? -0.320 -9.386 -2.614 1.00 96.50 77 LEU A C 1
ATOM 632 O O . LEU A 1 77 ? -0.913 -8.321 -2.470 1.00 96.50 77 LEU A O 1
ATOM 636 N N . TYR A 1 78 ? -0.409 -10.119 -3.729 1.00 95.12 78 TYR A N 1
ATOM 637 C CA . TYR A 1 78 ? -1.268 -9.799 -4.884 1.00 95.12 78 TYR A CA 1
ATOM 638 C C . TYR A 1 78 ? -2.763 -9.727 -4.515 1.00 95.12 78 TYR A C 1
ATOM 640 O O . TYR A 1 78 ? -3.247 -10.609 -3.817 1.00 95.12 78 TYR A O 1
ATOM 648 N N . ASP A 1 79 ? -3.475 -8.688 -4.966 1.00 96.69 79 ASP A N 1
ATOM 649 C CA . ASP A 1 79 ? -4.890 -8.415 -4.650 1.00 96.69 79 ASP A CA 1
ATOM 650 C C . ASP A 1 79 ? -5.258 -8.600 -3.156 1.00 96.69 79 ASP A C 1
ATOM 652 O O . ASP A 1 79 ? -6.097 -9.429 -2.792 1.00 96.69 79 ASP A O 1
ATOM 656 N N . PRO A 1 80 ? -4.631 -7.831 -2.242 1.00 97.88 80 PRO A N 1
ATOM 657 C CA . PRO A 1 80 ? -4.747 -8.074 -0.812 1.00 97.88 80 PRO A CA 1
ATOM 658 C C . PRO A 1 80 ? -6.087 -7.592 -0.236 1.00 97.88 80 PRO A C 1
ATOM 660 O O . PRO A 1 80 ? -6.509 -6.452 -0.429 1.00 97.88 80 PRO A O 1
ATOM 663 N N . GLY A 1 81 ? -6.700 -8.435 0.591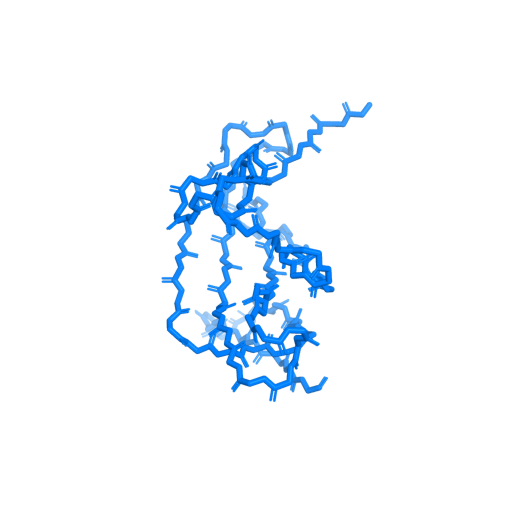 1.00 98.50 81 GLY A N 1
ATOM 664 C CA . GLY A 1 81 ? -7.838 -8.156 1.461 1.00 98.50 81 GLY A CA 1
ATOM 665 C C . GLY A 1 81 ? -7.415 -8.092 2.929 1.00 98.50 81 GLY A C 1
ATOM 666 O O . GLY A 1 81 ? -7.155 -9.124 3.545 1.00 98.50 81 GLY A O 1
ATOM 667 N N . LEU A 1 82 ? -7.381 -6.885 3.502 1.00 98.31 82 LEU A N 1
ATOM 668 C CA . LEU A 1 82 ? -7.055 -6.652 4.914 1.00 98.31 82 LEU A CA 1
ATOM 669 C C . LEU A 1 82 ? -8.269 -6.947 5.806 1.00 98.31 82 LEU A C 1
ATOM 671 O O . LEU A 1 82 ? -9.383 -6.480 5.534 1.00 98.31 82 LEU A O 1
ATOM 675 N N . PHE A 1 83 ? -8.050 -7.670 6.899 1.00 98.44 83 PHE A N 1
ATOM 676 C CA . PHE A 1 83 ? -9.079 -8.024 7.869 1.00 98.44 83 PHE A CA 1
ATOM 677 C C . PHE A 1 83 ? -8.551 -7.880 9.299 1.00 98.44 83 PHE A C 1
ATOM 679 O O . PHE A 1 83 ? -7.508 -8.428 9.645 1.00 98.44 83 PHE A O 1
ATOM 686 N N . PHE A 1 84 ? -9.275 -7.115 10.113 1.00 98.31 84 PHE A N 1
ATOM 687 C CA . PHE A 1 84 ? -9.055 -7.013 11.553 1.00 98.31 84 PHE A CA 1
ATOM 688 C C . PHE A 1 84 ? -10.078 -7.923 12.219 1.00 98.31 84 PHE A C 1
ATOM 690 O O . PHE A 1 84 ? -11.273 -7.708 12.016 1.00 98.31 84 PHE A O 1
ATOM 697 N N . ASP A 1 85 ? -9.612 -8.930 12.947 1.00 98.00 85 ASP A N 1
ATOM 698 C CA . ASP A 1 85 ? -10.472 -9.943 13.553 1.00 98.00 85 ASP A CA 1
ATOM 699 C C . ASP A 1 85 ? -10.673 -9.678 15.051 1.00 98.00 85 ASP A C 1
ATOM 701 O O . ASP A 1 85 ? -9.888 -8.980 15.703 1.00 98.00 85 ASP A O 1
ATOM 705 N N . ASP A 1 86 ? -11.722 -10.268 15.610 1.00 97.50 86 ASP A N 1
ATOM 706 C CA . ASP A 1 86 ? -12.103 -10.107 17.014 1.00 97.50 86 ASP A CA 1
ATOM 707 C C . ASP A 1 86 ? -11.149 -10.855 17.966 1.00 97.50 86 ASP A C 1
ATOM 709 O O . ASP A 1 86 ? -11.139 -10.606 19.173 1.00 97.50 86 ASP A O 1
ATOM 713 N N . ASP A 1 87 ? -10.295 -11.739 17.437 1.00 97.38 87 ASP A N 1
ATOM 714 C CA . ASP A 1 87 ? -9.238 -12.430 18.186 1.00 97.38 87 ASP A CA 1
ATOM 715 C C . ASP A 1 87 ? -7.990 -11.556 18.441 1.00 97.38 87 ASP A C 1
ATOM 717 O O . ASP A 1 87 ? -7.004 -12.017 19.025 1.00 97.38 87 ASP A O 1
ATOM 721 N N . GLY A 1 88 ? -8.032 -10.292 18.008 1.00 96.44 88 GLY A N 1
ATOM 722 C CA . GLY A 1 88 ? -6.956 -9.318 18.154 1.00 96.44 88 GLY A CA 1
ATOM 723 C C . GLY A 1 88 ? -5.842 -9.457 17.118 1.00 96.44 88 GLY A C 1
ATOM 724 O O . GLY A 1 88 ? -4.858 -8.715 17.187 1.00 96.44 88 GLY A O 1
ATOM 725 N N . LYS A 1 89 ? -5.963 -10.382 16.160 1.00 98.00 89 LYS A N 1
ATOM 726 C CA . LYS A 1 89 ? -5.017 -10.518 15.054 1.00 98.00 89 LYS A CA 1
ATOM 727 C C . LYS A 1 89 ? -5.483 -9.749 13.824 1.00 98.00 89 LYS A C 1
ATOM 729 O O . LYS A 1 89 ? -6.655 -9.432 13.626 1.00 98.00 89 LYS A O 1
ATOM 734 N N . VAL A 1 90 ? -4.507 -9.456 12.973 1.00 97.94 90 VAL A N 1
ATOM 735 C CA . VAL A 1 90 ? -4.719 -8.834 11.669 1.00 97.94 90 VAL A CA 1
ATOM 736 C C . VAL A 1 90 ? -4.309 -9.834 10.602 1.00 97.94 90 VAL A C 1
ATOM 738 O O . VAL A 1 90 ? -3.209 -10.384 10.654 1.00 97.94 90 VAL A O 1
ATOM 741 N N . TYR A 1 91 ? -5.192 -10.053 9.639 1.00 98.06 91 TYR A N 1
ATOM 742 C CA . TYR A 1 91 ? -5.007 -10.992 8.544 1.00 98.06 91 TYR A CA 1
ATOM 743 C C . TYR A 1 91 ? -4.996 -10.256 7.206 1.00 98.06 91 TYR A C 1
ATOM 745 O O . TYR A 1 91 ? -5.673 -9.242 7.020 1.00 98.06 91 TYR A O 1
ATOM 753 N N . VAL A 1 92 ? -4.244 -10.803 6.255 1.00 98.31 92 VAL A N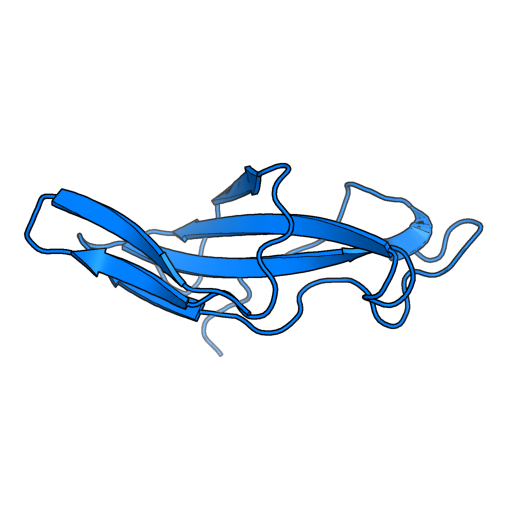 1
ATOM 754 C CA . VAL A 1 92 ? -4.296 -10.402 4.850 1.00 98.31 92 VAL A CA 1
ATOM 755 C C . VAL A 1 92 ? -4.523 -11.659 4.023 1.00 98.31 92 VAL A C 1
ATOM 757 O O . VAL A 1 92 ? -3.696 -12.567 4.038 1.00 98.31 92 VAL A O 1
ATOM 760 N N . VAL A 1 93 ? -5.654 -11.720 3.325 1.00 98.00 93 VAL A N 1
ATOM 761 C CA . VAL A 1 93 ? -5.933 -12.756 2.318 1.00 98.00 93 VAL A CA 1
ATOM 762 C C . VAL A 1 93 ? -5.564 -12.181 0.959 1.00 98.00 93 VAL A C 1
ATOM 764 O O . VAL A 1 93 ? -5.842 -11.016 0.713 1.00 98.00 93 VAL A O 1
ATOM 767 N N . HIS A 1 94 ? -4.909 -12.945 0.097 1.00 97.38 94 HIS A N 1
ATOM 768 C CA . HIS A 1 94 ? -4.371 -12.436 -1.165 1.00 97.38 94 HIS A CA 1
ATOM 769 C C . HIS A 1 94 ? -4.284 -13.590 -2.181 1.00 97.38 94 HIS A C 1
ATOM 771 O O . HIS A 1 94 ? -4.241 -14.752 -1.761 1.00 97.38 94 HIS A O 1
ATOM 777 N N . GLY A 1 95 ? -4.264 -13.300 -3.485 1.00 91.94 95 GLY A N 1
ATOM 778 C CA . GLY A 1 95 ? -4.214 -14.318 -4.545 1.00 91.94 95 GLY A CA 1
ATOM 779 C C . GLY A 1 95 ? -4.584 -13.809 -5.925 1.00 91.94 95 GLY A C 1
ATOM 780 O O . GLY A 1 95 ? -5.405 -12.874 -6.000 1.00 91.94 95 GLY A O 1
#

Nearest PDB structures (foldseek):
  3qef-assembly1_A  TM=6.711E-01  e=2.116E-03  Cellvibrio japonicus Ueda107
  3qed-assembly1_A  TM=6.920E-01  e=4.901E-03  Cellvibrio japonicus Ueda107
  6xn1-assembly1_A  TM=6.938E-01  e=7.253E-03  Xanthomonas citri pv. citri str. 306
  3inb-assembly1_B  TM=4.769E-01  e=7.960E+00  Measles virus strain Edmonston

Radius of gyration: 14.03 Å; Cα contacts (8 Å, |Δi|>4): 195; chains: 1; bounding box: 29×28×36 Å